Protein AF-A0A9E3BUT8-F1 (afdb_monomer_lite)

pLDDT: mean 88.44, std 13.52, range [46.66, 98.0]

Secondary structure (DSSP, 8-state):
-EEE-TTS-TT----HHHHHHHHHHHHHHHHT-TT--EEEEEEBTBT-EEEEEESTT----TTHHHHHH-HHHHHHGGG-TTS-HHHHHHHHHHHTT--EEEPP--S-S--SSPPPEEEPPPPPPPP----

Sequence (131 aa):
MRLDLSPLPRERLFSPEVSRVLLNVIILAAASLPLGGTLTLAPAGEAGVIATIRGQRAAWPETLAPSLGSEAAAWSALDNPRGLLAPLVALIAHRLGVPLALAQPTRVPRRRGPLPLLVGAAPAPAASTTR

Foldseek 3Di:
DAEAAVQPDPPDDADPLLVVLVVLVVVQQVVQAPVDFYWYWHDPDQFGIKTFTDYDNRDGQPQQQQLLVDLVSLVVQCVDVVRNSRSVSSNSCVVQVWRKHQDDDPDDDDDPHYGIIGTGGRPDPDPPPDD

Structure (mmCIF, N/CA/C/O backbone):
data_AF-A0A9E3BUT8-F1
#
_entry.id   AF-A0A9E3BUT8-F1
#
loop_
_atom_site.group_PDB
_atom_site.id
_atom_site.type_symbol
_atom_site.label_atom_id
_atom_site.label_alt_id
_atom_site.label_comp_id
_atom_site.label_asym_id
_atom_site.label_entity_id
_atom_site.label_seq_id
_atom_site.pdbx_PDB_ins_code
_atom_site.Cartn_x
_atom_site.Cartn_y
_atom_site.Cartn_z
_atom_site.occupancy
_atom_site.B_iso_or_equiv
_atom_site.auth_seq_id
_atom_site.auth_comp_id
_atom_site.auth_asym_id
_atom_site.auth_atom_id
_atom_site.pdbx_PDB_model_num
ATOM 1 N N . MET A 1 1 ? -2.693 -15.437 -1.846 1.00 94.94 1 MET A N 1
ATOM 2 C CA . MET A 1 1 ? -2.514 -14.370 -0.833 1.00 94.94 1 MET A CA 1
ATOM 3 C C . MET A 1 1 ? -3.646 -14.457 0.183 1.00 94.94 1 MET A C 1
ATOM 5 O O . MET A 1 1 ? -4.762 -14.748 -0.224 1.00 94.94 1 MET A O 1
ATOM 9 N N . ARG A 1 2 ? -3.376 -14.218 1.471 1.00 97.44 2 ARG A N 1
ATOM 10 C CA . ARG A 1 2 ? -4.390 -13.993 2.516 1.00 97.44 2 ARG A CA 1
ATOM 11 C C . ARG A 1 2 ? -4.479 -12.498 2.825 1.00 97.44 2 ARG A C 1
ATOM 13 O O . ARG A 1 2 ? -3.442 -11.841 2.897 1.00 97.44 2 ARG A O 1
ATOM 20 N N . LEU A 1 3 ? -5.691 -11.984 2.999 1.00 97.56 3 LEU A N 1
ATOM 21 C CA . LEU A 1 3 ? -5.939 -10.607 3.420 1.00 97.56 3 LEU A CA 1
ATOM 22 C C . LEU A 1 3 ? -6.317 -10.611 4.902 1.00 97.56 3 LEU A C 1
ATOM 24 O O . LEU A 1 3 ? -7.316 -11.215 5.280 1.00 97.56 3 LEU A O 1
ATOM 28 N N . ASP A 1 4 ? -5.503 -9.961 5.723 1.00 97.50 4 ASP A N 1
ATOM 29 C CA . ASP A 1 4 ? -5.720 -9.809 7.154 1.00 97.50 4 ASP A CA 1
ATOM 30 C C . ASP A 1 4 ? -6.166 -8.375 7.463 1.00 97.50 4 ASP A C 1
ATOM 32 O O . ASP A 1 4 ? -5.399 -7.416 7.339 1.00 97.50 4 ASP A O 1
ATOM 36 N N . LEU A 1 5 ? -7.440 -8.253 7.833 1.00 96.06 5 LEU A N 1
ATOM 37 C CA . LEU A 1 5 ? -8.087 -7.001 8.224 1.00 96.06 5 LEU A CA 1
ATOM 38 C C . LEU A 1 5 ? -8.376 -6.954 9.726 1.00 96.06 5 LEU A C 1
ATOM 40 O O . LEU A 1 5 ? -8.973 -5.984 10.183 1.00 96.06 5 LEU A O 1
ATOM 44 N N . SER A 1 6 ? -7.991 -7.978 10.502 1.00 96.31 6 SER A N 1
ATOM 45 C CA . SER A 1 6 ? -8.309 -8.027 11.932 1.00 96.31 6 SER A CA 1
ATOM 46 C C . SER A 1 6 ? -7.774 -6.834 12.740 1.00 96.31 6 SER A C 1
ATOM 48 O O . SER A 1 6 ? -8.394 -6.516 13.754 1.00 96.31 6 SER A O 1
ATOM 50 N N . PRO A 1 7 ? -6.678 -6.147 12.342 1.00 95.19 7 PRO A N 1
ATOM 51 C CA . PRO A 1 7 ? -6.234 -4.940 13.038 1.00 95.19 7 PRO A CA 1
ATOM 52 C C . PRO A 1 7 ? -7.056 -3.683 12.721 1.00 95.19 7 PRO A C 1
ATOM 54 O O . PRO A 1 7 ? -6.932 -2.693 13.442 1.00 95.19 7 PRO A O 1
ATOM 57 N N . LEU A 1 8 ? -7.844 -3.664 11.638 1.00 92.94 8 LEU A N 1
ATOM 58 C CA . LEU A 1 8 ? -8.668 -2.505 11.295 1.00 92.94 8 LEU A CA 1
ATOM 59 C C . LEU A 1 8 ? -9.936 -2.465 12.165 1.00 92.94 8 LEU A C 1
ATOM 61 O O . LEU A 1 8 ? -10.596 -3.493 12.333 1.00 92.94 8 LEU A O 1
ATOM 65 N N . PRO A 1 9 ? -10.333 -1.283 12.675 1.00 90.62 9 PRO A N 1
ATOM 66 C CA . PRO A 1 9 ? -11.633 -1.125 13.318 1.00 90.62 9 PRO A CA 1
ATOM 67 C C . PRO A 1 9 ? -12.757 -1.483 12.339 1.00 90.62 9 PRO A C 1
ATOM 69 O O . PRO A 1 9 ? -12.754 -1.015 11.201 1.00 90.62 9 PRO A O 1
ATOM 72 N N . ARG A 1 10 ? -13.731 -2.288 12.781 1.00 86.31 10 ARG A N 1
ATOM 73 C CA . ARG A 1 10 ? -14.833 -2.778 11.926 1.00 86.31 10 ARG A CA 1
ATOM 74 C C . ARG A 1 10 ? -15.693 -1.661 11.335 1.00 86.31 10 ARG A C 1
ATOM 76 O O . ARG A 1 10 ? -16.228 -1.817 10.247 1.00 86.31 10 ARG A O 1
ATOM 83 N N . GLU A 1 11 ? -15.799 -0.550 12.050 1.00 87.88 11 GLU A N 1
ATOM 84 C CA . GLU A 1 11 ? -16.605 0.615 11.675 1.00 87.88 11 GLU A CA 1
ATOM 85 C C . GLU A 1 11 ? -15.796 1.660 10.897 1.00 87.88 11 GLU A C 1
ATOM 87 O O . GLU A 1 11 ? -16.294 2.744 10.600 1.00 87.88 11 GLU A O 1
ATOM 92 N N . ARG A 1 12 ? -14.529 1.368 10.564 1.00 86.06 12 ARG A N 1
ATOM 93 C CA . ARG A 1 12 ? -13.692 2.322 9.842 1.00 86.06 12 ARG A CA 1
ATOM 94 C C . ARG A 1 12 ? -14.215 2.509 8.422 1.00 86.06 12 ARG A C 1
ATOM 96 O O . ARG A 1 12 ? -14.122 1.613 7.585 1.00 86.06 12 ARG A O 1
ATOM 103 N N . LEU A 1 13 ? -14.698 3.715 8.154 1.00 89.31 13 LEU A N 1
ATOM 104 C CA . LEU A 1 13 ? -15.063 4.168 6.821 1.00 89.31 13 LEU A CA 1
ATOM 105 C C . LEU A 1 13 ? -13.850 4.806 6.139 1.00 89.31 13 LEU A C 1
ATOM 107 O O . LEU A 1 13 ? -13.031 5.476 6.771 1.00 89.31 13 LEU A O 1
ATOM 111 N N . PHE A 1 14 ? -13.746 4.591 4.834 1.00 90.56 14 PHE A N 1
ATOM 112 C CA . PHE A 1 14 ? -12.744 5.213 3.978 1.00 90.56 14 PHE A CA 1
ATOM 113 C C . PHE A 1 14 ? -13.455 6.104 2.969 1.00 90.56 14 PHE A C 1
ATOM 115 O O . PHE A 1 14 ? -14.558 5.778 2.527 1.00 90.56 14 PHE A O 1
ATOM 122 N N . SER A 1 15 ? -12.825 7.218 2.591 1.00 92.69 15 SER A N 1
ATOM 123 C CA . SER A 1 15 ? -13.326 7.994 1.460 1.00 92.69 15 SER A CA 1
ATOM 124 C C . SER A 1 15 ? -13.233 7.157 0.173 1.00 92.69 15 SER A C 1
ATOM 126 O O . SER A 1 15 ? -12.383 6.259 0.090 1.00 92.69 15 SER A O 1
ATOM 128 N N . PRO A 1 16 ? -14.051 7.447 -0.853 1.00 94.31 16 PRO A N 1
ATOM 129 C CA . PRO A 1 16 ? -13.988 6.741 -2.132 1.00 94.31 16 PRO A CA 1
ATOM 130 C C . PRO A 1 16 ? -12.579 6.712 -2.748 1.00 94.31 16 PRO A C 1
ATOM 132 O O . PRO A 1 16 ? -12.177 5.711 -3.343 1.00 94.31 16 PRO A O 1
ATOM 135 N N . GLU A 1 17 ? -11.810 7.788 -2.589 1.00 95.44 17 GLU A N 1
ATOM 136 C CA . GLU A 1 17 ? -10.433 7.920 -3.065 1.00 95.44 17 GLU A CA 1
ATOM 137 C C . GLU A 1 17 ? -9.502 6.945 -2.340 1.00 95.44 17 GLU A C 1
ATOM 139 O O . GLU A 1 17 ? -8.817 6.148 -2.985 1.00 95.44 17 GLU A O 1
ATOM 144 N N . VAL A 1 18 ? -9.525 6.949 -1.002 1.00 95.25 18 VAL A N 1
ATOM 145 C CA . VAL A 1 18 ? -8.706 6.040 -0.185 1.00 95.25 18 VAL A CA 1
ATOM 146 C C . VAL A 1 18 ? -9.087 4.587 -0.454 1.00 95.25 18 VAL A C 1
ATOM 148 O O . VAL A 1 18 ? -8.202 3.749 -0.613 1.00 95.25 18 VAL A O 1
ATOM 151 N N . SER A 1 19 ? -10.382 4.275 -0.583 1.00 95.56 19 SER A N 1
ATOM 152 C CA . SER A 1 19 ? -10.848 2.932 -0.945 1.00 95.56 19 SER A CA 1
ATOM 153 C C . SER A 1 19 ? -10.265 2.467 -2.279 1.00 95.56 19 SER A C 1
ATOM 155 O O . SER A 1 19 ? -9.760 1.348 -2.364 1.00 95.56 19 SER A O 1
ATOM 157 N N . ARG A 1 20 ? -10.273 3.318 -3.313 1.00 96.75 20 ARG A N 1
ATOM 158 C CA . ARG A 1 20 ? -9.687 2.986 -4.624 1.00 96.75 20 ARG A CA 1
ATOM 159 C C . ARG A 1 20 ? -8.189 2.721 -4.522 1.00 96.75 20 ARG A C 1
ATOM 161 O O . ARG A 1 20 ? -7.716 1.746 -5.106 1.00 96.75 20 ARG A O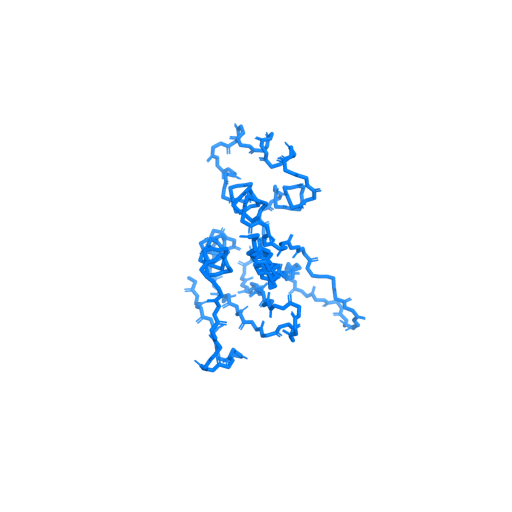 1
ATOM 168 N N . VAL A 1 21 ? -7.446 3.536 -3.771 1.00 97.50 21 VAL A N 1
ATOM 169 C CA . VAL A 1 21 ? -6.008 3.298 -3.564 1.00 97.50 21 VAL A CA 1
ATOM 170 C C . VAL A 1 21 ? -5.773 2.001 -2.792 1.00 97.50 21 VAL A C 1
ATOM 172 O O . VAL A 1 21 ? -4.952 1.193 -3.216 1.00 97.50 21 VAL A O 1
ATOM 175 N N . LEU A 1 22 ? -6.532 1.734 -1.725 1.00 97.31 22 LEU A N 1
ATOM 176 C CA . LEU A 1 22 ? -6.428 0.490 -0.954 1.00 97.31 22 LEU A CA 1
ATOM 177 C C . LEU A 1 22 ? -6.700 -0.750 -1.812 1.00 97.31 22 LEU A C 1
ATOM 179 O O . LEU A 1 22 ? -5.943 -1.714 -1.731 1.00 97.31 22 LEU A O 1
ATOM 183 N N . LEU A 1 23 ? -7.725 -0.725 -2.670 1.00 97.56 23 LEU A N 1
ATOM 184 C CA . LEU A 1 23 ? -7.992 -1.814 -3.617 1.00 97.56 23 LEU A CA 1
ATOM 185 C C . LEU A 1 23 ? -6.804 -2.057 -4.559 1.00 97.56 23 LEU A C 1
ATOM 187 O O . LEU A 1 23 ? -6.389 -3.201 -4.745 1.00 97.56 23 LEU A O 1
ATOM 191 N N . ASN A 1 24 ? -6.212 -0.994 -5.103 1.00 97.94 24 ASN A N 1
ATOM 192 C CA . ASN A 1 24 ? -5.032 -1.105 -5.960 1.00 97.94 24 ASN A CA 1
ATOM 193 C C . ASN A 1 24 ? -3.807 -1.630 -5.193 1.00 97.94 24 ASN A C 1
ATOM 195 O O . ASN A 1 24 ? -3.069 -2.467 -5.710 1.00 97.94 24 ASN A O 1
ATOM 199 N N . VAL A 1 25 ? -3.627 -1.232 -3.931 1.00 98.00 25 VAL A N 1
ATOM 200 C CA . VAL A 1 25 ? -2.581 -1.774 -3.048 1.00 98.00 25 VAL A CA 1
ATOM 201 C C . VAL A 1 25 ? -2.802 -3.263 -2.757 1.00 98.00 25 VAL A C 1
ATOM 203 O O . VAL A 1 25 ? -1.835 -4.021 -2.728 1.00 98.00 25 VAL A O 1
ATOM 206 N N . ILE A 1 26 ? -4.049 -3.718 -2.596 1.00 97.94 26 ILE A N 1
ATOM 207 C CA . ILE A 1 26 ? -4.367 -5.146 -2.423 1.00 97.94 26 ILE A CA 1
ATOM 208 C C . ILE A 1 26 ? -3.972 -5.947 -3.673 1.00 97.94 26 ILE A C 1
ATOM 210 O O . ILE A 1 26 ? -3.364 -7.012 -3.556 1.00 97.94 26 ILE A O 1
ATOM 214 N N . ILE A 1 27 ? -4.261 -5.423 -4.867 1.00 96.69 27 ILE A N 1
ATOM 215 C CA . ILE A 1 27 ? -3.866 -6.046 -6.141 1.00 96.69 27 ILE A CA 1
ATOM 216 C C . ILE A 1 27 ? -2.336 -6.081 -6.269 1.00 96.69 27 ILE A C 1
ATOM 218 O O . ILE A 1 27 ? -1.758 -7.128 -6.566 1.00 96.69 27 ILE A O 1
ATOM 222 N N . LEU A 1 28 ? -1.665 -4.965 -5.975 1.00 96.94 28 LEU A N 1
ATOM 223 C CA . LEU A 1 28 ? -0.205 -4.873 -5.971 1.00 96.94 28 LEU A CA 1
ATOM 224 C C . LEU A 1 28 ? 0.428 -5.883 -5.003 1.00 96.94 28 LEU A C 1
ATOM 226 O O . LEU A 1 28 ? 1.415 -6.539 -5.340 1.00 96.94 28 LEU A O 1
ATOM 230 N N . ALA A 1 29 ? -0.149 -6.050 -3.812 1.00 97.25 29 ALA A N 1
ATOM 231 C CA . ALA A 1 29 ? 0.330 -6.999 -2.814 1.00 97.25 29 ALA A CA 1
ATOM 232 C C . ALA A 1 29 ? 0.227 -8.450 -3.290 1.00 97.25 29 ALA A C 1
ATOM 234 O O . ALA A 1 29 ? 1.122 -9.245 -3.002 1.00 97.25 29 ALA A O 1
ATOM 235 N N . ALA A 1 30 ? -0.813 -8.792 -4.055 1.00 95.31 30 ALA A N 1
ATOM 236 C CA . ALA A 1 30 ? -0.949 -10.124 -4.634 1.00 95.31 30 ALA A CA 1
ATOM 237 C C . ALA A 1 30 ? 0.204 -10.437 -5.602 1.00 95.31 30 ALA A C 1
ATOM 239 O O . ALA A 1 30 ? 0.788 -11.517 -5.517 1.00 95.31 30 ALA A O 1
ATOM 240 N N . ALA A 1 31 ? 0.593 -9.475 -6.446 1.00 93.75 31 ALA A N 1
ATOM 241 C CA . ALA A 1 31 ? 1.761 -9.598 -7.325 1.00 93.75 31 ALA A CA 1
ATOM 242 C C . ALA A 1 31 ? 3.099 -9.605 -6.556 1.00 93.75 31 ALA A C 1
ATOM 244 O O . ALA A 1 31 ? 4.087 -10.171 -7.018 1.00 93.75 31 ALA A O 1
ATOM 245 N N . SER A 1 32 ? 3.117 -9.021 -5.357 1.00 96.19 32 SER A N 1
ATOM 246 C CA . SER A 1 32 ? 4.290 -8.908 -4.476 1.00 96.19 32 SER A CA 1
ATOM 247 C C . SER A 1 32 ? 4.506 -10.128 -3.567 1.00 96.19 32 SER A C 1
ATOM 249 O O . SER A 1 32 ? 5.439 -10.160 -2.761 1.00 96.19 32 SER A O 1
ATOM 251 N N . LEU A 1 33 ? 3.632 -11.137 -3.664 1.00 96.38 33 LEU A N 1
ATOM 252 C CA . LEU A 1 33 ? 3.628 -12.355 -2.848 1.00 96.38 33 LEU A CA 1
ATOM 253 C C . LEU A 1 33 ? 3.654 -13.607 -3.749 1.00 96.38 33 LEU A C 1
ATOM 255 O O . LEU A 1 33 ? 2.687 -14.376 -3.762 1.00 96.38 33 LEU A O 1
ATOM 259 N N . PRO A 1 34 ? 4.753 -13.847 -4.496 1.00 93.94 34 PRO A N 1
ATOM 260 C CA . PRO A 1 34 ? 4.808 -14.871 -5.546 1.00 93.94 34 PRO A CA 1
ATOM 261 C C . PRO A 1 34 ? 4.648 -16.307 -5.028 1.00 93.94 34 PRO A C 1
ATOM 263 O O . PRO A 1 34 ? 4.192 -17.176 -5.762 1.00 93.94 34 PRO A O 1
ATOM 266 N N . LEU A 1 35 ? 4.996 -16.566 -3.763 1.00 94.94 35 LEU A N 1
ATOM 267 C CA . LEU A 1 35 ? 4.819 -17.866 -3.099 1.00 94.94 35 LEU A CA 1
ATOM 268 C C . LEU A 1 35 ? 3.693 -17.828 -2.054 1.00 94.94 35 LEU A C 1
ATOM 270 O O . LEU A 1 35 ? 3.674 -18.602 -1.098 1.00 94.94 35 LEU A O 1
ATOM 274 N N . GLY A 1 36 ? 2.758 -16.889 -2.209 1.00 94.88 36 GLY A N 1
ATOM 275 C CA . GLY A 1 36 ? 1.729 -16.616 -1.218 1.00 94.88 36 GLY A CA 1
ATOM 276 C C . GLY A 1 36 ? 2.264 -15.883 0.015 1.00 94.88 36 GLY A C 1
ATOM 277 O O . GLY A 1 36 ? 3.351 -15.309 0.019 1.00 94.88 36 GLY A O 1
ATOM 278 N N . GLY A 1 37 ? 1.443 -15.859 1.065 1.00 96.25 37 GLY A N 1
ATOM 279 C CA . GLY A 1 37 ? 1.664 -15.053 2.264 1.00 96.25 37 GLY A CA 1
ATOM 280 C C . GLY A 1 37 ? 0.461 -14.175 2.593 1.00 96.25 37 GLY A C 1
ATOM 281 O O . GLY A 1 37 ? -0.642 -14.404 2.082 1.00 96.25 37 GLY A O 1
ATOM 282 N N . THR A 1 38 ? 0.685 -13.180 3.442 1.00 97.75 38 THR A N 1
ATOM 283 C CA . THR A 1 38 ? -0.350 -12.328 4.028 1.00 97.75 38 THR A CA 1
ATOM 284 C C . THR A 1 38 ? -0.081 -10.862 3.713 1.00 97.75 38 THR A C 1
ATOM 286 O O . THR A 1 38 ? 1.037 -10.384 3.911 1.00 97.75 38 THR A O 1
ATOM 289 N N . LEU A 1 39 ? -1.118 -10.156 3.265 1.00 97.94 39 LEU A N 1
ATOM 290 C CA . LEU A 1 39 ? -1.214 -8.703 3.349 1.00 97.94 39 LEU A CA 1
ATOM 291 C C . LEU A 1 39 ? -2.009 -8.363 4.612 1.00 97.94 39 LEU A C 1
ATOM 293 O O . LEU A 1 39 ? -3.172 -8.741 4.710 1.00 97.94 39 LEU A O 1
ATOM 297 N N . THR A 1 40 ? -1.401 -7.637 5.543 1.00 97.81 40 THR A N 1
ATOM 298 C CA . THR A 1 40 ? -2.085 -7.080 6.714 1.00 97.81 40 THR A CA 1
ATOM 299 C C . THR A 1 40 ? -2.323 -5.593 6.493 1.00 97.81 40 THR A C 1
ATOM 301 O O . THR A 1 40 ? -1.370 -4.856 6.217 1.00 97.81 40 THR A O 1
ATOM 304 N N . LEU A 1 41 ? -3.574 -5.155 6.644 1.00 96.69 41 LEU A N 1
ATOM 305 C CA . LEU A 1 41 ? -3.933 -3.741 6.714 1.00 96.69 41 LEU A CA 1
ATOM 306 C C . LEU A 1 41 ? -4.150 -3.364 8.181 1.00 96.69 41 LEU A C 1
ATOM 308 O O . LEU A 1 41 ? -4.911 -4.021 8.887 1.00 96.69 41 LEU A O 1
ATOM 312 N N . ALA A 1 42 ? -3.465 -2.324 8.647 1.00 95.25 42 ALA A N 1
ATOM 313 C CA . ALA A 1 42 ? -3.524 -1.876 10.034 1.00 95.25 42 ALA A CA 1
ATOM 314 C C . ALA A 1 42 ? -3.700 -0.356 10.122 1.00 95.25 42 ALA A C 1
ATOM 316 O O . ALA A 1 42 ? -3.235 0.366 9.237 1.00 95.25 42 ALA A O 1
ATOM 317 N N . PRO A 1 43 ? -4.356 0.163 11.173 1.00 93.12 43 PRO A N 1
ATOM 318 C CA . PRO A 1 43 ? -4.487 1.598 11.360 1.00 93.12 43 PRO A CA 1
ATOM 319 C C . PRO A 1 43 ? -3.112 2.247 11.568 1.00 93.12 43 PRO A C 1
ATOM 321 O O . PRO A 1 43 ? -2.294 1.758 12.343 1.00 93.12 43 PRO A O 1
ATOM 324 N N . ALA A 1 44 ? -2.887 3.382 10.910 1.00 90.88 44 ALA A N 1
ATOM 325 C CA . ALA A 1 44 ? -1.729 4.254 11.109 1.00 90.88 44 ALA A CA 1
ATOM 326 C C . ALA A 1 44 ? -2.085 5.479 11.981 1.00 90.88 44 ALA A C 1
ATOM 328 O O . ALA A 1 44 ? -1.520 6.556 11.809 1.00 90.88 44 ALA A O 1
ATOM 329 N N . GLY A 1 45 ? -3.090 5.346 12.856 1.00 87.56 45 GLY A N 1
ATOM 330 C CA . GLY A 1 45 ? -3.763 6.491 13.477 1.00 87.56 45 GLY A CA 1
ATOM 331 C C . GLY A 1 45 ? -4.417 7.397 12.425 1.00 87.56 45 GLY A C 1
ATOM 332 O O . GLY A 1 45 ? -4.961 6.904 11.427 1.00 87.56 45 GLY A O 1
ATOM 333 N N . GLU A 1 46 ? -4.298 8.710 12.633 1.00 85.94 46 GLU A N 1
ATOM 334 C CA . GLU A 1 46 ? -4.766 9.759 11.710 1.00 85.94 46 GLU A CA 1
ATOM 335 C C . GLU A 1 46 ? -4.016 9.761 10.370 1.00 85.94 46 GLU A C 1
ATOM 337 O O . GLU A 1 46 ? -4.534 10.237 9.364 1.00 85.94 46 GLU A O 1
ATOM 342 N N . ALA A 1 47 ? -2.814 9.174 10.314 1.00 87.00 47 ALA A N 1
ATOM 343 C CA . ALA A 1 47 ? -2.024 9.133 9.086 1.00 87.00 47 ALA A CA 1
ATOM 344 C C . ALA A 1 47 ? -2.608 8.192 8.017 1.00 87.00 47 ALA A C 1
ATOM 346 O O . ALA A 1 47 ? -2.152 8.231 6.880 1.00 87.00 47 ALA A O 1
ATOM 347 N N . GLY A 1 48 ? -3.596 7.351 8.354 1.00 93.19 48 GLY A N 1
ATOM 348 C CA . GLY A 1 48 ? -4.282 6.466 7.408 1.00 93.19 48 GLY A CA 1
ATOM 349 C C . GLY A 1 48 ? -4.129 4.979 7.735 1.00 93.19 48 GLY A C 1
ATOM 350 O O . GLY A 1 48 ? -4.481 4.536 8.836 1.00 93.19 48 GLY A O 1
ATOM 351 N N . VAL A 1 49 ? -3.652 4.192 6.766 1.00 95.31 49 VAL A N 1
ATOM 352 C CA . VAL A 1 49 ? -3.539 2.724 6.834 1.00 95.31 49 VAL A CA 1
ATOM 353 C C . VAL A 1 49 ? -2.137 2.270 6.445 1.00 95.31 49 VAL A C 1
ATOM 355 O O . VAL A 1 49 ? -1.607 2.670 5.415 1.00 95.31 49 VAL A O 1
ATOM 358 N N . ILE A 1 50 ? -1.552 1.374 7.237 1.00 95.94 50 ILE A N 1
ATOM 359 C CA . ILE A 1 50 ? -0.316 0.671 6.895 1.00 95.94 50 ILE A CA 1
ATOM 360 C C . ILE A 1 50 ? -0.659 -0.678 6.259 1.00 95.94 50 ILE A C 1
ATOM 362 O O . ILE A 1 50 ? -1.304 -1.523 6.878 1.00 95.94 50 ILE A O 1
ATOM 366 N N . ALA A 1 51 ? -0.156 -0.903 5.051 1.00 97.00 51 ALA A N 1
ATOM 367 C CA . ALA A 1 51 ? -0.152 -2.169 4.339 1.00 97.00 51 ALA A CA 1
ATOM 368 C C . ALA A 1 51 ? 1.201 -2.873 4.521 1.00 97.00 51 ALA A C 1
ATOM 370 O O . ALA A 1 51 ? 2.248 -2.389 4.090 1.00 97.00 51 ALA A O 1
ATOM 371 N N . THR A 1 52 ? 1.198 -4.040 5.164 1.00 96.75 52 THR A N 1
ATOM 372 C CA . THR A 1 52 ? 2.398 -4.867 5.360 1.00 96.75 52 THR A CA 1
ATOM 373 C C . THR A 1 52 ? 2.235 -6.202 4.652 1.00 96.75 52 THR A C 1
ATOM 375 O O . THR A 1 52 ? 1.282 -6.922 4.932 1.00 96.75 52 THR A O 1
ATOM 378 N N . ILE A 1 53 ? 3.194 -6.578 3.804 1.00 96.31 53 ILE A N 1
ATOM 379 C CA . ILE A 1 53 ? 3.249 -7.921 3.213 1.00 96.31 53 ILE A CA 1
ATOM 380 C C . ILE A 1 53 ? 4.250 -8.807 3.957 1.00 96.31 53 ILE A C 1
ATOM 382 O O . ILE A 1 53 ? 5.322 -8.361 4.373 1.00 96.31 53 ILE A O 1
ATOM 386 N N . ARG A 1 54 ? 3.895 -10.080 4.137 1.00 95.62 54 ARG A N 1
ATOM 387 C CA . ARG A 1 54 ? 4.755 -11.115 4.723 1.00 95.62 54 ARG A CA 1
ATOM 388 C C . ARG A 1 54 ? 4.575 -12.425 3.973 1.00 95.62 54 ARG A C 1
ATOM 390 O O . ARG A 1 54 ? 3.450 -12.858 3.756 1.00 95.62 54 ARG A O 1
ATOM 397 N N . GLY A 1 55 ? 5.673 -13.082 3.628 1.00 94.62 55 GLY A N 1
ATOM 398 C CA . GLY A 1 55 ? 5.662 -14.344 2.894 1.00 94.62 55 GLY A CA 1
ATOM 399 C C . GLY A 1 55 ? 7.055 -14.708 2.397 1.00 94.62 55 GLY A C 1
ATOM 400 O O . GLY A 1 55 ? 7.985 -13.898 2.470 1.00 94.62 55 GLY A O 1
ATOM 401 N N . GLN A 1 56 ? 7.212 -15.928 1.891 1.00 94.00 56 GLN A N 1
ATOM 402 C CA . GLN A 1 56 ? 8.464 -16.343 1.268 1.00 94.00 56 GLN A CA 1
ATOM 403 C C . GLN A 1 56 ? 8.666 -15.543 -0.026 1.00 94.00 56 GLN A C 1
ATOM 405 O O . GLN A 1 56 ? 7.788 -15.519 -0.884 1.00 94.00 56 GLN A O 1
ATOM 410 N N . ARG A 1 57 ? 9.821 -14.873 -0.154 1.00 92.81 57 ARG A N 1
ATOM 411 C CA . ARG A 1 57 ? 10.133 -13.959 -1.273 1.00 92.81 57 ARG A CA 1
ATOM 412 C C . ARG A 1 57 ? 9.137 -12.795 -1.427 1.00 92.81 57 ARG A C 1
ATOM 414 O O . ARG A 1 57 ? 8.974 -12.286 -2.529 1.00 92.81 57 ARG A O 1
ATOM 421 N N . ALA A 1 58 ? 8.484 -12.374 -0.340 1.00 95.56 58 ALA A N 1
ATOM 422 C CA . ALA A 1 58 ? 7.652 -11.175 -0.351 1.00 95.56 58 ALA A CA 1
ATOM 423 C C . ALA A 1 58 ? 8.512 -9.934 -0.634 1.00 95.56 58 ALA A C 1
ATOM 425 O O . ALA A 1 58 ? 9.454 -9.659 0.112 1.00 95.56 58 ALA A O 1
ATOM 426 N N . ALA A 1 59 ? 8.181 -9.191 -1.686 1.00 95.38 59 ALA A N 1
ATOM 427 C CA . ALA A 1 59 ? 8.877 -7.970 -2.072 1.00 95.38 59 ALA A CA 1
ATOM 428 C C . ALA A 1 59 ? 7.951 -7.080 -2.897 1.00 95.38 59 ALA A C 1
ATOM 430 O O . ALA A 1 59 ? 7.257 -7.568 -3.786 1.00 95.38 59 ALA A O 1
ATOM 431 N N . TRP A 1 60 ? 7.962 -5.778 -2.620 1.00 95.06 60 TRP A N 1
ATOM 432 C CA . TRP A 1 60 ? 7.330 -4.812 -3.513 1.00 95.06 60 TRP A CA 1
ATOM 433 C C . TRP A 1 60 ? 8.089 -4.731 -4.841 1.00 95.06 60 TRP A C 1
ATOM 435 O O . TRP A 1 60 ? 9.302 -4.960 -4.841 1.00 95.06 60 TRP A O 1
ATOM 445 N N . PRO A 1 61 ? 7.426 -4.375 -5.957 1.00 93.75 61 PRO A N 1
ATOM 446 C CA . PRO A 1 61 ? 8.117 -4.202 -7.227 1.00 93.75 61 PRO A CA 1
ATOM 447 C C . PRO A 1 61 ? 9.186 -3.115 -7.129 1.00 93.75 61 PRO A C 1
ATOM 449 O O . PRO A 1 61 ? 8.981 -2.089 -6.480 1.00 93.75 61 PRO A O 1
ATOM 452 N N . GLU A 1 62 ? 10.310 -3.319 -7.812 1.00 91.25 62 GLU A N 1
ATOM 453 C CA . GLU A 1 62 ? 11.455 -2.397 -7.798 1.00 91.25 62 GLU A CA 1
ATOM 454 C C . GLU A 1 62 ? 11.079 -0.989 -8.280 1.00 91.25 62 GLU A C 1
ATOM 456 O O . GLU A 1 62 ? 11.586 0.008 -7.770 1.00 91.25 62 GLU A O 1
ATOM 461 N N . THR A 1 63 ? 10.116 -0.900 -9.201 1.00 92.44 63 THR A N 1
ATOM 462 C CA . THR A 1 63 ? 9.584 0.361 -9.730 1.00 92.44 63 THR A CA 1
ATOM 463 C C . THR A 1 63 ? 8.725 1.130 -8.727 1.00 92.44 63 THR A C 1
ATOM 465 O O . THR A 1 63 ? 8.419 2.294 -8.973 1.00 92.44 63 THR A O 1
ATOM 468 N N . LEU A 1 64 ? 8.341 0.543 -7.587 1.00 94.62 64 LEU A N 1
ATOM 469 C CA . LEU A 1 64 ? 7.445 1.195 -6.633 1.00 94.62 64 LEU A CA 1
ATOM 470 C C . LEU A 1 64 ? 8.084 2.425 -5.993 1.00 94.62 64 LEU A C 1
ATOM 472 O O . LEU A 1 64 ? 7.531 3.511 -6.100 1.00 94.62 64 LEU A O 1
ATOM 476 N N . ALA A 1 65 ? 9.253 2.281 -5.366 1.00 93.88 65 ALA A N 1
ATOM 477 C CA . ALA A 1 65 ? 9.922 3.391 -4.687 1.00 93.88 65 ALA A CA 1
ATOM 478 C C . ALA A 1 65 ? 10.123 4.637 -5.580 1.00 93.88 65 ALA A C 1
ATOM 480 O O . ALA A 1 65 ? 9.726 5.719 -5.145 1.00 93.88 65 ALA A O 1
ATOM 481 N N . PRO A 1 66 ? 10.663 4.528 -6.814 1.00 93.00 66 PRO A N 1
ATOM 482 C CA . PRO A 1 66 ? 10.790 5.694 -7.687 1.00 93.00 66 PRO A CA 1
ATOM 483 C C . PRO A 1 66 ? 9.429 6.249 -8.128 1.00 93.00 66 PRO A C 1
ATOM 485 O O . PRO A 1 66 ? 9.272 7.467 -8.170 1.00 93.00 66 PRO A O 1
ATOM 488 N N . SER A 1 67 ? 8.432 5.392 -8.380 1.00 95.50 67 SER A N 1
ATOM 489 C CA . SER A 1 67 ? 7.091 5.839 -8.790 1.00 95.50 67 SER A CA 1
ATOM 490 C C . SER A 1 67 ? 6.361 6.620 -7.694 1.00 95.50 67 SER A C 1
ATOM 492 O O . SER A 1 67 ? 5.607 7.530 -8.001 1.00 95.50 67 SER A O 1
ATOM 494 N N . LEU A 1 68 ? 6.586 6.294 -6.416 1.00 95.25 68 LEU A N 1
ATOM 495 C CA . LEU A 1 68 ? 5.996 7.031 -5.289 1.00 95.25 68 LEU A CA 1
ATOM 496 C C . LEU A 1 68 ? 6.623 8.417 -5.085 1.00 95.25 68 LEU A C 1
ATOM 498 O O . LEU A 1 68 ? 5.983 9.310 -4.537 1.00 95.25 68 LEU A O 1
ATOM 502 N N . GLY A 1 69 ? 7.890 8.588 -5.474 1.00 92.44 69 GLY A N 1
ATOM 503 C CA . GLY A 1 69 ? 8.622 9.839 -5.276 1.00 92.44 69 GLY A CA 1
ATOM 504 C C . GLY A 1 69 ? 8.305 10.919 -6.312 1.00 92.44 69 GLY A C 1
ATOM 505 O O . GLY A 1 69 ? 8.563 12.092 -6.054 1.00 92.44 69 GLY A O 1
ATOM 506 N N . SER A 1 70 ? 7.782 10.545 -7.484 1.00 93.06 70 SER A N 1
ATOM 507 C CA . SER A 1 70 ? 7.515 11.472 -8.584 1.00 93.06 70 SER A CA 1
ATOM 508 C C . SER A 1 70 ? 6.511 10.893 -9.577 1.00 93.06 70 SER A C 1
ATOM 510 O O . SER A 1 70 ? 6.731 9.816 -10.133 1.00 93.06 70 SER A O 1
ATOM 512 N N . GLU A 1 71 ? 5.466 11.664 -9.891 1.00 95.12 71 GLU A N 1
ATOM 513 C CA . GLU A 1 71 ? 4.495 11.304 -10.931 1.00 95.12 71 GLU A CA 1
ATOM 514 C C . GLU A 1 71 ? 5.179 11.122 -12.297 1.00 95.12 71 GLU A C 1
ATOM 516 O O . GLU A 1 71 ? 4.873 10.183 -13.029 1.00 95.12 71 GLU A O 1
ATOM 521 N N . ALA A 1 72 ? 6.172 11.959 -12.620 1.00 94.50 72 ALA A N 1
ATOM 522 C CA . ALA A 1 72 ? 6.942 11.831 -13.856 1.00 94.50 72 ALA A CA 1
ATOM 523 C C . ALA A 1 72 ? 7.741 10.518 -13.903 1.00 94.50 72 ALA A C 1
ATOM 525 O O . ALA A 1 72 ? 7.794 9.865 -14.941 1.00 94.50 72 ALA A O 1
ATOM 526 N N . ALA A 1 73 ? 8.321 10.094 -12.773 1.00 93.25 73 ALA A N 1
ATOM 527 C CA . ALA A 1 73 ? 9.011 8.807 -12.692 1.00 93.25 73 ALA A CA 1
ATOM 528 C C . ALA A 1 73 ? 8.039 7.626 -12.838 1.00 93.25 73 ALA A C 1
ATOM 530 O O . ALA A 1 73 ? 8.390 6.621 -13.457 1.00 93.25 73 ALA A O 1
ATOM 531 N N . ALA A 1 74 ? 6.816 7.756 -12.314 1.00 94.81 74 ALA A N 1
ATOM 532 C CA . ALA A 1 74 ? 5.773 6.752 -12.482 1.00 94.81 74 ALA A CA 1
ATOM 533 C C . ALA A 1 74 ? 5.346 6.609 -13.955 1.00 94.81 74 ALA A C 1
ATOM 535 O O . ALA A 1 74 ? 5.235 5.485 -14.439 1.00 94.81 74 ALA A O 1
ATOM 536 N N . TRP A 1 75 ? 5.188 7.719 -14.688 1.00 95.38 75 TRP A N 1
ATOM 537 C CA . TRP A 1 75 ? 4.919 7.692 -16.132 1.00 95.38 75 TRP A CA 1
ATOM 538 C C . TRP A 1 75 ? 6.044 7.015 -16.923 1.00 95.38 75 TRP A C 1
ATOM 540 O O . TRP A 1 75 ? 5.765 6.116 -17.712 1.00 95.38 75 TRP A O 1
ATOM 550 N N . SER A 1 76 ? 7.308 7.365 -16.666 1.00 92.00 76 SER A N 1
ATOM 551 C CA . SER A 1 76 ? 8.458 6.745 -17.347 1.00 92.00 76 SER A CA 1
ATOM 552 C C . SER A 1 76 ? 8.596 5.243 -17.073 1.00 92.00 76 SER A C 1
ATOM 554 O O . SER A 1 76 ? 9.157 4.506 -17.876 1.00 92.00 76 SER A O 1
ATOM 556 N N . ALA A 1 77 ? 8.091 4.754 -15.938 1.00 91.69 77 ALA A N 1
ATOM 557 C CA . ALA A 1 77 ? 8.145 3.335 -15.591 1.00 91.69 77 ALA A CA 1
ATOM 558 C C . ALA A 1 77 ? 7.079 2.476 -16.308 1.00 91.69 77 ALA A C 1
ATOM 560 O O . ALA A 1 77 ? 7.104 1.248 -16.171 1.00 91.69 77 ALA A O 1
ATOM 561 N N . LEU A 1 78 ? 6.162 3.079 -17.079 1.00 91.88 78 LEU A N 1
ATOM 562 C CA . LEU A 1 78 ? 5.139 2.355 -17.846 1.00 91.88 78 LEU A CA 1
ATOM 563 C C . LEU A 1 78 ? 5.674 1.671 -19.115 1.00 91.88 78 LEU A C 1
ATOM 565 O O . LEU A 1 78 ? 4.979 0.835 -19.686 1.00 91.88 78 LEU A O 1
ATOM 569 N N . ASP A 1 79 ? 6.911 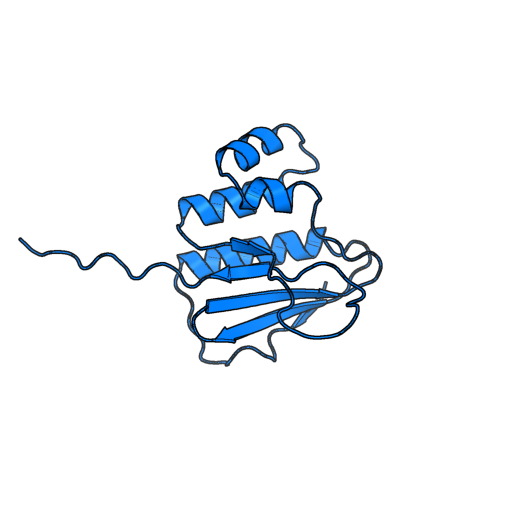1.941 -19.528 1.00 83.56 79 ASP A N 1
ATOM 570 C CA . ASP A 1 79 ? 7.494 1.332 -20.733 1.00 83.56 79 ASP A CA 1
ATOM 571 C C . ASP A 1 79 ? 7.812 -0.170 -20.570 1.00 83.56 79 ASP A C 1
ATOM 573 O O . ASP A 1 79 ? 8.117 -0.867 -21.540 1.00 83.56 79 ASP A O 1
ATOM 577 N N . ASN A 1 80 ? 7.711 -0.712 -19.348 1.00 79.56 80 ASN A N 1
ATOM 578 C CA . ASN A 1 80 ? 7.889 -2.135 -19.074 1.00 79.56 80 ASN A CA 1
ATOM 579 C C . ASN A 1 80 ? 6.537 -2.843 -18.841 1.00 79.56 80 ASN A C 1
ATOM 581 O O . ASN A 1 80 ? 5.988 -2.763 -17.736 1.00 79.56 80 ASN A O 1
ATOM 585 N N . PRO A 1 81 ? 6.037 -3.651 -19.798 1.00 75.88 81 PRO A N 1
ATOM 586 C CA . PRO A 1 81 ? 4.726 -4.296 -19.690 1.00 75.88 81 PRO A CA 1
ATOM 587 C C . PRO A 1 81 ? 4.616 -5.293 -18.526 1.00 75.88 81 PRO A C 1
ATOM 589 O O . PRO A 1 81 ? 3.516 -5.570 -18.051 1.00 75.88 81 PRO A O 1
ATOM 592 N N . ARG A 1 82 ? 5.738 -5.827 -18.024 1.00 74.62 82 ARG A N 1
ATOM 593 C CA . ARG A 1 82 ? 5.754 -6.748 -16.872 1.00 74.62 82 ARG A CA 1
ATOM 594 C C . ARG A 1 82 ? 5.842 -6.026 -15.522 1.00 74.62 82 ARG A C 1
ATOM 596 O O . ARG A 1 82 ? 5.713 -6.675 -14.488 1.00 74.62 82 ARG A O 1
ATOM 603 N N . GLY A 1 83 ? 6.050 -4.707 -15.522 1.00 83.56 83 GLY A N 1
ATOM 604 C CA . GLY A 1 83 ? 6.287 -3.886 -14.331 1.00 83.56 83 GLY A CA 1
ATOM 605 C C . GLY A 1 83 ? 5.217 -2.829 -14.048 1.00 83.56 83 GLY A C 1
ATOM 606 O O . GLY A 1 83 ? 5.442 -1.985 -13.185 1.00 83.56 83 GLY A O 1
ATOM 607 N N . LEU A 1 84 ? 4.074 -2.867 -14.744 1.00 92.50 84 LEU A N 1
ATOM 608 C CA . LEU A 1 84 ? 3.090 -1.773 -14.779 1.00 92.50 84 LEU A CA 1
ATOM 609 C C . LEU A 1 84 ? 2.336 -1.531 -13.466 1.00 92.50 84 LEU A C 1
ATOM 611 O O . LEU A 1 84 ? 1.876 -0.421 -13.217 1.00 92.50 84 LEU A O 1
ATOM 615 N N . LEU A 1 85 ? 2.170 -2.551 -12.620 1.00 93.44 85 LEU A N 1
ATOM 616 C CA . LEU A 1 85 ? 1.268 -2.444 -11.466 1.00 93.44 85 LEU A CA 1
ATOM 617 C C . LEU A 1 85 ? 1.701 -1.360 -10.475 1.00 93.44 85 LEU A C 1
ATOM 619 O O . LEU A 1 85 ? 0.875 -0.564 -10.044 1.00 93.44 85 LEU A O 1
ATOM 623 N N . ALA A 1 86 ? 2.984 -1.308 -10.124 1.00 95.31 86 ALA A N 1
ATOM 624 C CA . ALA A 1 86 ? 3.496 -0.311 -9.190 1.00 95.31 86 ALA A CA 1
ATOM 625 C C . ALA A 1 86 ? 3.370 1.141 -9.701 1.00 95.31 86 ALA A C 1
ATOM 627 O O . ALA A 1 86 ? 2.811 1.954 -8.960 1.00 95.31 86 ALA A O 1
ATOM 628 N N . PRO A 1 87 ? 3.806 1.489 -10.931 1.00 96.38 87 PRO A N 1
ATOM 629 C CA . PRO A 1 87 ? 3.608 2.835 -11.459 1.00 96.38 87 PRO A CA 1
ATOM 630 C C . PRO A 1 87 ? 2.130 3.196 -11.620 1.00 96.38 87 PRO A C 1
ATOM 632 O O . PRO A 1 87 ? 1.753 4.307 -11.268 1.00 96.38 87 PRO A O 1
ATOM 635 N N . LEU A 1 88 ? 1.260 2.268 -12.039 1.00 96.75 88 LEU A N 1
ATOM 636 C CA . LEU A 1 88 ? -0.182 2.540 -12.117 1.00 96.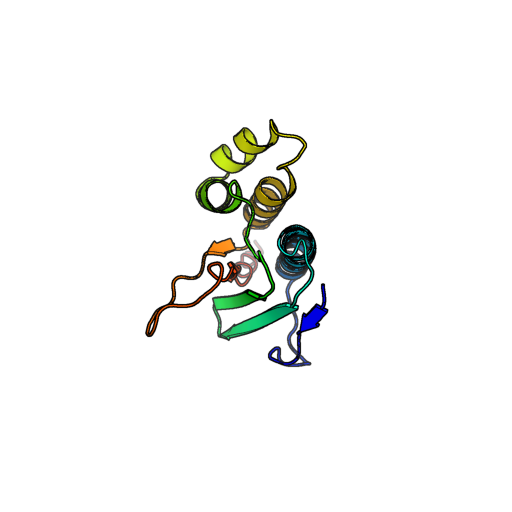75 88 LEU A CA 1
ATOM 637 C C . LEU A 1 88 ? -0.794 2.845 -10.744 1.00 96.75 88 LEU A C 1
ATOM 639 O O . LEU A 1 88 ? -1.565 3.793 -10.615 1.00 96.75 88 LEU A O 1
ATOM 643 N N . VAL A 1 89 ? -0.430 2.087 -9.704 1.00 97.44 89 VAL A N 1
ATOM 644 C CA . VAL A 1 89 ? -0.893 2.349 -8.329 1.00 97.44 89 VAL A CA 1
ATOM 645 C C . VAL A 1 89 ? -0.430 3.732 -7.857 1.00 97.44 89 VAL A C 1
ATOM 647 O O . VAL A 1 89 ? -1.224 4.468 -7.271 1.00 97.44 89 VAL A O 1
ATOM 650 N N . ALA A 1 90 ? 0.822 4.107 -8.140 1.00 97.25 90 ALA A N 1
ATOM 651 C CA . ALA A 1 90 ? 1.355 5.424 -7.798 1.00 97.25 90 ALA A CA 1
ATOM 652 C C . ALA A 1 90 ? 0.631 6.555 -8.548 1.00 97.25 90 ALA A C 1
ATOM 654 O O . ALA A 1 90 ? 0.207 7.523 -7.923 1.00 97.25 90 ALA A O 1
ATOM 655 N N . LEU A 1 91 ? 0.406 6.413 -9.859 1.00 97.56 91 LEU A N 1
ATOM 656 C CA . LEU A 1 91 ? -0.332 7.388 -10.672 1.00 97.56 91 LEU A CA 1
ATOM 657 C C . LEU A 1 91 ? -1.775 7.570 -10.191 1.00 97.56 91 LEU A C 1
ATOM 659 O O . LEU A 1 91 ? -2.263 8.696 -10.114 1.00 97.56 91 LEU A O 1
ATOM 663 N N . ILE A 1 92 ? -2.454 6.482 -9.814 1.00 97.19 92 ILE A N 1
ATOM 664 C CA . ILE A 1 92 ? -3.798 6.551 -9.223 1.00 97.19 92 ILE A CA 1
ATOM 665 C C . ILE A 1 92 ? -3.760 7.331 -7.904 1.00 97.19 92 ILE A C 1
ATOM 667 O O . ILE A 1 92 ? -4.611 8.192 -7.685 1.00 97.19 92 ILE A O 1
ATOM 671 N N . ALA A 1 93 ? -2.775 7.067 -7.042 1.00 96.75 93 ALA A N 1
ATOM 672 C CA . ALA A 1 93 ? -2.617 7.784 -5.780 1.00 96.75 93 ALA A CA 1
ATOM 673 C C . ALA A 1 93 ? -2.352 9.286 -6.001 1.00 96.75 93 ALA A C 1
ATOM 675 O O . ALA A 1 93 ? -3.057 10.111 -5.418 1.00 96.75 93 ALA A O 1
ATOM 676 N N . HIS A 1 94 ? -1.435 9.641 -6.912 1.00 95.25 94 HIS A N 1
ATOM 677 C CA . HIS A 1 94 ? -1.171 11.028 -7.314 1.00 95.25 94 HIS A CA 1
ATOM 678 C C . HIS A 1 94 ? -2.433 11.717 -7.839 1.00 95.25 94 HIS A C 1
ATOM 680 O O . HIS A 1 94 ? -2.797 12.793 -7.365 1.00 95.25 94 HIS A O 1
ATOM 686 N N . ARG A 1 95 ? -3.153 11.070 -8.763 1.00 95.81 95 ARG A N 1
ATOM 687 C CA . ARG A 1 95 ? -4.361 11.632 -9.381 1.00 95.81 95 ARG A CA 1
ATOM 688 C C . ARG A 1 95 ? -5.487 11.869 -8.378 1.00 95.81 95 ARG A C 1
ATOM 690 O O . ARG A 1 95 ? -6.246 12.821 -8.537 1.00 95.81 95 ARG A O 1
ATOM 697 N N . LEU A 1 96 ? -5.612 10.997 -7.381 1.00 95.06 96 LEU A N 1
ATOM 698 C CA . LEU A 1 96 ? -6.617 11.102 -6.324 1.00 95.06 96 LEU A CA 1
ATOM 699 C C . LEU A 1 96 ? -6.159 11.972 -5.142 1.00 95.06 96 LEU A C 1
ATOM 701 O O . LEU A 1 96 ? -6.922 12.150 -4.197 1.00 95.06 96 LEU A O 1
ATOM 705 N N . GLY A 1 97 ? -4.926 12.489 -5.169 1.00 94.69 97 GLY A N 1
ATOM 706 C CA . GLY A 1 97 ? -4.348 13.264 -4.072 1.00 94.69 97 GLY A CA 1
ATOM 707 C C . GLY A 1 97 ? -4.175 12.466 -2.776 1.00 94.69 97 GLY A C 1
ATOM 708 O O . GLY A 1 97 ? -4.069 13.062 -1.710 1.00 94.69 97 GLY A O 1
ATOM 709 N N . VAL A 1 98 ? -4.169 11.131 -2.840 1.00 96.25 98 VAL A N 1
ATOM 710 C CA . VAL A 1 98 ? -4.010 10.260 -1.669 1.00 96.25 98 VAL A CA 1
ATOM 711 C C . VAL A 1 98 ? -2.517 10.013 -1.451 1.00 96.25 98 VAL A C 1
ATOM 713 O O . VAL A 1 98 ? -1.872 9.442 -2.333 1.00 96.25 98 VAL A O 1
ATOM 716 N N . PRO A 1 99 ? -1.944 10.388 -0.294 1.00 95.12 99 PRO A N 1
ATOM 717 C CA . PRO A 1 99 ? -0.536 10.130 -0.021 1.00 95.12 99 PRO A CA 1
ATOM 718 C C . PRO A 1 99 ? -0.241 8.627 -0.051 1.00 95.12 99 PRO A C 1
ATOM 720 O O . PRO A 1 99 ? -0.928 7.844 0.600 1.00 95.12 99 PRO A O 1
ATOM 723 N N . LEU A 1 100 ? 0.790 8.206 -0.779 1.00 96.12 100 LEU A N 1
ATOM 724 C CA . LEU A 1 100 ? 1.250 6.819 -0.799 1.00 96.12 100 LEU A CA 1
ATOM 725 C C . LEU A 1 100 ? 2.769 6.810 -0.630 1.00 96.12 100 LEU A C 1
ATOM 727 O O . LEU A 1 100 ? 3.483 7.424 -1.415 1.00 96.12 100 LEU A O 1
ATOM 731 N N . ALA A 1 101 ? 3.271 6.144 0.407 1.00 95.38 101 ALA A N 1
ATOM 732 C CA . ALA A 1 101 ? 4.693 6.182 0.750 1.00 95.38 101 ALA A CA 1
ATOM 733 C C . ALA A 1 101 ? 5.181 4.854 1.333 1.00 95.38 101 ALA A C 1
ATOM 735 O O . ALA A 1 101 ? 4.409 4.097 1.914 1.00 95.38 101 ALA A O 1
ATOM 736 N N . LEU A 1 102 ? 6.484 4.581 1.242 1.00 94.12 102 LEU A N 1
ATOM 737 C CA . LEU A 1 102 ? 7.106 3.516 2.032 1.00 94.12 102 LEU A CA 1
ATOM 738 C C . LEU A 1 102 ? 7.291 4.011 3.471 1.00 94.12 102 LEU A C 1
ATOM 740 O O . LEU A 1 102 ? 8.010 4.977 3.721 1.00 94.12 102 LEU A O 1
ATOM 744 N N . ALA A 1 103 ? 6.638 3.350 4.424 1.00 89.31 103 ALA A N 1
ATOM 745 C CA . ALA A 1 103 ? 6.722 3.696 5.834 1.00 89.31 103 ALA A CA 1
ATOM 746 C C . ALA A 1 103 ? 8.097 3.305 6.391 1.00 89.31 103 ALA A C 1
ATOM 748 O O . ALA A 1 103 ? 8.477 2.129 6.392 1.00 89.31 103 ALA A O 1
ATOM 749 N N . GLN A 1 104 ? 8.839 4.288 6.901 1.00 75.50 104 GLN A N 1
ATOM 750 C CA . GLN A 1 104 ? 10.091 4.027 7.602 1.00 75.50 104 GLN A CA 1
ATOM 751 C C . GLN A 1 104 ? 9.803 3.513 9.023 1.00 75.50 104 GLN A C 1
ATOM 753 O O . GLN A 1 104 ? 8.955 4.075 9.720 1.00 75.50 104 GLN A O 1
ATOM 758 N N . PRO A 1 105 ? 10.485 2.454 9.491 1.00 60.56 105 PRO A N 1
ATOM 759 C CA . PRO A 1 105 ? 10.332 1.989 10.862 1.00 60.56 105 PRO A CA 1
ATOM 760 C C . PRO A 1 105 ? 10.924 3.021 11.834 1.00 60.56 105 PRO A C 1
ATOM 762 O O . PRO A 1 105 ? 12.129 3.252 11.845 1.00 60.56 105 PRO A O 1
ATOM 765 N N . THR A 1 106 ? 10.082 3.627 12.672 1.00 59.78 106 THR A N 1
ATOM 766 C CA . THR A 1 106 ? 10.471 4.708 13.593 1.00 59.78 106 THR A CA 1
ATOM 767 C C . THR A 1 106 ? 11.201 4.247 14.859 1.00 59.78 106 THR A C 1
ATOM 769 O O . THR A 1 106 ? 11.757 5.106 15.534 1.00 59.78 106 THR A O 1
ATOM 772 N N . ARG A 1 107 ? 11.253 2.942 15.198 1.00 48.94 107 ARG A N 1
ATOM 773 C CA . ARG A 1 107 ? 12.078 2.370 16.298 1.00 48.94 107 ARG A CA 1
ATOM 774 C C . ARG A 1 107 ? 12.082 0.812 16.295 1.00 48.94 107 ARG A C 1
ATOM 776 O O . ARG A 1 107 ? 11.018 0.204 16.323 1.00 48.94 107 ARG A O 1
ATOM 783 N N . VAL A 1 108 ? 13.285 0.206 16.375 1.00 46.66 108 VAL A N 1
ATOM 784 C CA . VAL A 1 108 ? 13.653 -1.211 16.724 1.00 46.66 108 VAL A CA 1
ATOM 785 C C . VAL A 1 108 ? 13.376 -2.346 15.690 1.00 46.66 108 VAL A C 1
ATOM 787 O O . VAL A 1 108 ? 12.610 -2.167 14.748 1.00 46.66 108 VAL A O 1
ATOM 790 N N . PRO A 1 109 ? 13.962 -3.554 15.889 1.00 48.44 109 PRO A N 1
ATOM 791 C CA . PRO A 1 109 ? 15.201 -4.101 15.309 1.00 48.44 109 PRO A CA 1
ATOM 792 C C . PRO A 1 109 ? 14.996 -4.737 13.913 1.00 48.44 109 PRO A C 1
ATOM 794 O O . PRO A 1 109 ? 13.864 -4.903 13.470 1.00 48.44 109 PRO A O 1
ATOM 797 N N . ARG A 1 110 ? 16.094 -5.108 13.222 1.00 50.38 110 ARG A N 1
ATOM 798 C CA . ARG A 1 110 ? 16.152 -5.712 11.862 1.00 50.38 110 ARG A CA 1
ATOM 799 C C . ARG A 1 110 ? 14.869 -6.467 11.459 1.00 50.38 110 ARG A C 1
A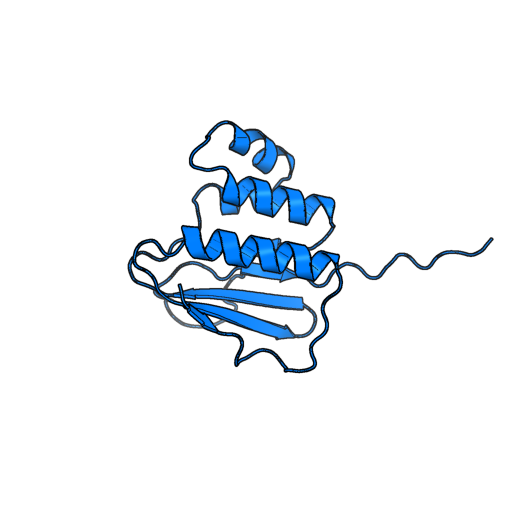TOM 801 O O . ARG A 1 110 ? 14.721 -7.657 11.739 1.00 50.38 110 ARG A O 1
ATOM 808 N N . ARG A 1 111 ? 13.956 -5.794 10.749 1.00 56.94 111 ARG A N 1
ATOM 809 C CA . ARG A 1 111 ? 12.805 -6.453 10.118 1.00 56.94 111 ARG A CA 1
ATOM 810 C C . ARG A 1 111 ? 13.315 -7.338 8.980 1.00 56.94 111 ARG A C 1
ATOM 812 O O . ARG A 1 111 ? 13.927 -6.845 8.039 1.00 56.94 111 ARG A O 1
ATOM 819 N N . ARG A 1 112 ? 13.028 -8.642 9.040 1.00 62.59 112 ARG A N 1
ATOM 820 C CA . ARG A 1 112 ? 13.068 -9.519 7.860 1.00 62.59 112 ARG A CA 1
ATOM 821 C C . ARG A 1 112 ? 11.797 -9.268 7.049 1.00 62.59 112 ARG A C 1
ATOM 823 O O . ARG A 1 112 ? 10.733 -9.752 7.425 1.00 62.59 112 ARG A O 1
ATOM 830 N N . GLY A 1 113 ? 11.893 -8.484 5.980 1.00 79.12 113 GLY A N 1
ATOM 831 C CA . GLY A 1 113 ? 10.792 -8.265 5.041 1.00 79.12 113 GLY A CA 1
ATOM 832 C C . GLY A 1 113 ? 10.800 -6.872 4.408 1.00 79.12 113 GLY A C 1
ATOM 833 O O . GLY A 1 113 ? 11.538 -5.999 4.865 1.00 79.12 113 GLY A O 1
ATOM 834 N N . PRO A 1 114 ? 9.987 -6.663 3.363 1.00 87.31 114 PRO A N 1
ATOM 835 C CA . PRO A 1 114 ? 9.888 -5.380 2.679 1.00 87.31 114 PRO A CA 1
ATOM 836 C C . PRO A 1 114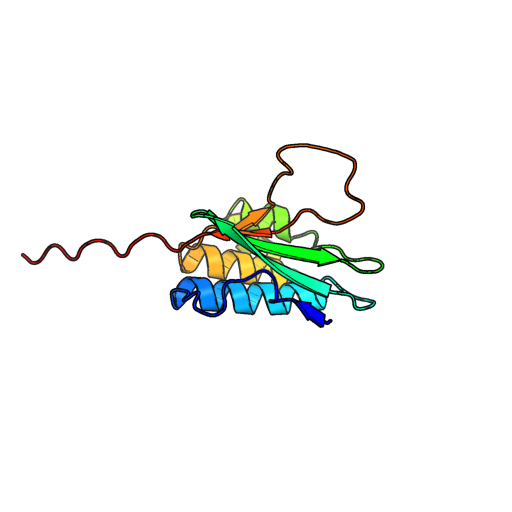 ? 9.319 -4.296 3.605 1.00 87.31 114 PRO A C 1
ATOM 838 O O . PRO A 1 114 ? 8.583 -4.578 4.559 1.00 87.31 114 PRO A O 1
ATOM 841 N N . LEU A 1 115 ? 9.667 -3.042 3.314 1.00 91.50 115 LEU A N 1
ATOM 842 C CA . LEU A 1 115 ? 9.126 -1.882 4.023 1.00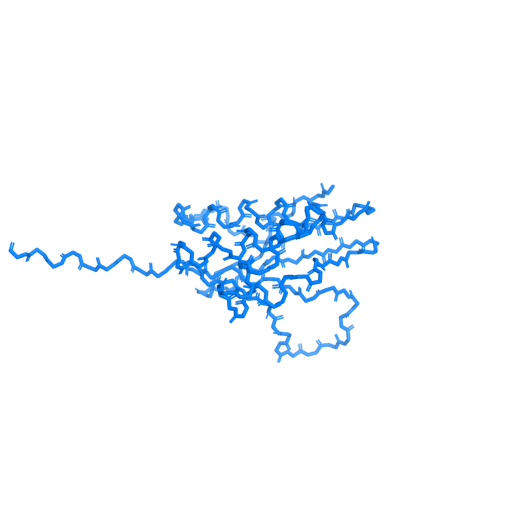 91.50 115 LEU A CA 1
ATOM 843 C C . LEU A 1 115 ? 7.600 -1.827 3.856 1.00 91.50 115 LEU A C 1
ATOM 845 O O . LEU A 1 115 ? 7.118 -2.069 2.753 1.00 91.50 115 LEU A O 1
ATOM 849 N N . PRO A 1 116 ? 6.815 -1.527 4.903 1.00 94.25 116 PRO A N 1
ATOM 850 C CA . PRO A 1 116 ? 5.374 -1.352 4.748 1.00 94.25 116 PRO A CA 1
ATOM 851 C C . PRO A 1 116 ? 5.038 -0.171 3.834 1.00 94.25 116 PRO A C 1
ATOM 853 O O . PRO A 1 116 ? 5.817 0.773 3.725 1.00 94.25 116 PRO A O 1
ATOM 856 N N . LEU A 1 117 ? 3.855 -0.196 3.231 1.00 96.00 117 LEU A N 1
ATOM 857 C CA . LEU A 1 117 ? 3.288 0.951 2.526 1.00 96.00 117 LEU A CA 1
ATOM 858 C C . LEU A 1 117 ? 2.325 1.696 3.446 1.00 96.00 117 LEU A C 1
ATOM 860 O O . LEU A 1 117 ? 1.481 1.077 4.085 1.00 96.00 117 LEU A O 1
ATOM 864 N N . LEU A 1 118 ? 2.442 3.015 3.511 1.00 96.00 118 LEU A N 1
ATOM 865 C CA . LEU A 1 118 ? 1.466 3.909 4.115 1.00 96.00 118 LEU A CA 1
ATOM 866 C C . LEU A 1 118 ? 0.529 4.411 3.020 1.00 96.00 118 LEU A C 1
ATOM 868 O O . LEU A 1 118 ? 0.986 5.045 2.071 1.00 96.00 118 LEU A O 1
ATOM 872 N N . VAL A 1 119 ? -0.764 4.159 3.189 1.00 96.50 119 VAL A N 1
ATOM 873 C CA . VAL A 1 119 ? -1.845 4.792 2.435 1.00 96.50 119 VAL A CA 1
ATOM 874 C C . VAL A 1 119 ? -2.423 5.890 3.315 1.00 96.50 119 VAL A C 1
ATOM 876 O O . VAL A 1 119 ? -3.009 5.608 4.362 1.00 96.50 119 VAL A O 1
ATOM 879 N N . GLY A 1 120 ? -2.205 7.132 2.906 1.00 93.12 120 GLY A N 1
ATOM 880 C CA . GLY A 1 120 ? -2.634 8.332 3.601 1.00 93.12 120 GLY A CA 1
ATOM 881 C C . GLY A 1 120 ? -4.150 8.455 3.688 1.00 93.12 120 GLY A C 1
ATOM 882 O O . GLY A 1 120 ? -4.889 7.884 2.882 1.00 93.12 120 GLY A O 1
ATOM 883 N N . ALA A 1 121 ? -4.622 9.243 4.650 1.00 86.44 121 ALA A N 1
ATOM 884 C CA . ALA A 1 121 ? -5.966 9.795 4.561 1.00 86.44 121 ALA A CA 1
ATOM 885 C C . ALA A 1 121 ? -6.058 10.708 3.324 1.00 86.44 121 ALA A C 1
ATOM 887 O O . ALA A 1 121 ? -5.090 11.394 2.984 1.00 86.44 121 ALA A O 1
ATOM 888 N N . ALA A 1 122 ? -7.206 10.712 2.642 1.00 73.19 122 ALA A N 1
ATOM 889 C CA . ALA A 1 122 ? -7.450 11.703 1.602 1.00 73.19 122 ALA A CA 1
ATOM 890 C C . ALA A 1 122 ? -7.404 13.113 2.220 1.00 73.19 122 ALA A C 1
ATOM 892 O O . ALA A 1 122 ? -7.818 13.283 3.374 1.00 73.19 122 ALA A O 1
ATOM 893 N N . PRO A 1 123 ? -6.923 14.124 1.480 1.00 65.12 123 PRO A N 1
ATOM 894 C CA . PRO A 1 123 ? -7.063 15.507 1.902 1.00 65.12 123 PRO A CA 1
ATOM 895 C C . PRO A 1 123 ? -8.546 15.809 2.137 1.00 65.12 123 PRO A C 1
ATOM 897 O O . PRO A 1 123 ? -9.409 15.343 1.388 1.00 65.12 123 PRO A O 1
ATOM 900 N N . ALA A 1 124 ? -8.844 16.573 3.190 1.00 61.00 124 ALA A N 1
ATOM 901 C CA . ALA A 1 124 ? -10.205 17.031 3.441 1.00 61.00 124 ALA A CA 1
ATOM 902 C C . ALA A 1 124 ? -10.745 17.726 2.176 1.00 61.00 124 ALA A C 1
ATOM 904 O O . ALA A 1 124 ? -9.994 18.481 1.544 1.00 61.00 124 ALA A O 1
ATOM 905 N N . PRO A 1 125 ? -12.009 17.483 1.779 1.00 58.38 125 PRO A N 1
ATOM 906 C CA . PRO A 1 125 ? -12.584 18.172 0.634 1.00 58.38 125 PRO A CA 1
ATOM 907 C C . PRO A 1 125 ? -12.463 19.677 0.870 1.00 58.38 125 PRO A C 1
ATOM 909 O O . PRO A 1 125 ? -12.794 20.164 1.954 1.00 58.38 125 PRO A O 1
ATOM 912 N N . ALA A 1 126 ? -11.951 20.403 -0.127 1.00 56.03 126 ALA A N 1
ATOM 913 C CA . ALA A 1 126 ? -11.880 21.854 -0.062 1.00 56.03 126 ALA A CA 1
ATOM 914 C C . ALA A 1 126 ? -13.281 22.375 0.275 1.00 56.03 126 ALA A C 1
ATOM 916 O O . ALA A 1 126 ? -14.243 22.056 -0.431 1.00 56.03 126 ALA A O 1
ATOM 917 N N . ALA A 1 127 ? -13.399 23.112 1.385 1.00 51.75 127 ALA A N 1
ATOM 918 C CA . ALA A 1 127 ? -14.655 23.727 1.778 1.00 51.75 127 ALA A CA 1
ATOM 919 C C . ALA A 1 127 ? -15.184 24.493 0.565 1.00 51.75 127 ALA A C 1
ATOM 921 O O . ALA A 1 127 ? -14.502 25.367 0.027 1.00 51.75 127 ALA A O 1
ATOM 922 N N . SER A 1 128 ? -16.357 24.094 0.078 1.00 55.91 128 SER A N 1
ATOM 923 C CA . SER A 1 128 ? -17.012 24.803 -1.007 1.00 55.91 128 SER A CA 1
ATOM 924 C C . SER A 1 128 ? -17.354 26.183 -0.466 1.00 55.91 128 SER A C 1
ATOM 926 O O . SER A 1 128 ? -18.297 26.333 0.305 1.00 55.91 128 SER A O 1
ATOM 928 N N . THR A 1 129 ? -16.532 27.177 -0.799 1.00 55.53 129 THR A N 1
ATOM 929 C CA . THR A 1 129 ? -16.854 28.581 -0.577 1.00 55.53 129 THR A CA 1
ATOM 930 C C . THR A 1 129 ? -18.057 28.887 -1.454 1.00 55.53 129 THR A C 1
ATOM 932 O O . THR A 1 129 ? -17.914 29.200 -2.635 1.00 55.53 129 THR A O 1
ATOM 935 N N . THR A 1 130 ? -19.248 28.731 -0.885 1.00 61.00 130 THR A N 1
ATOM 936 C CA . THR A 1 130 ? -20.483 29.273 -1.437 1.00 61.00 130 THR A CA 1
ATOM 937 C C . THR A 1 130 ? -20.279 30.781 -1.554 1.00 61.00 130 THR A C 1
ATOM 939 O O . THR A 1 130 ? -20.114 31.467 -0.544 1.00 61.00 130 THR A O 1
ATOM 942 N N . ARG A 1 131 ? -20.178 31.266 -2.791 1.00 53.75 131 ARG A N 1
ATOM 943 C CA . ARG A 1 131 ? -20.329 32.682 -3.126 1.00 53.75 131 ARG A CA 1
ATOM 944 C C . ARG A 1 131 ? -21.797 32.982 -3.364 1.00 53.75 131 ARG A C 1
ATOM 946 O O . ARG A 1 131 ? -22.475 32.090 -3.920 1.00 53.75 131 ARG A O 1
#

Radius of gyration: 15.24 Å; chains: 1; bounding box: 37×50×38 Å